Protein AF-A0A432TV16-F1 (afdb_monomer)

Secondary structure (DSSP, 8-state):
-TGGGHHHHHHHHHHHHHS-------S-GGG-TTS-PPPHHHHHHHHHHTT--HHHHHT-----SSTHHHHHHHHHHHHH-GGG--HHHHHHHHHHHHIIIII-GGG---HHHHHHHHHHHHHH-GGGHHHHHHHHHHHHTT-

Sequence (143 aa):
FIKDNQNAISKVVQALYMNDQERTKSADVDQALYDGFMDNSDKRIGDQLQTLSADELKDFHPKFKDQKLNTLLMHFKARNYPETLSEDETEDWFETVQGRVQAGENGYLNIDEYFQRINALREQHPNKEKLWQQLEVYGESFF

Solvent-accessible surface area (backbone atoms only — not comparable to full-atom values): 8614 Å² total; per-residue (Å²): 106,67,84,81,38,45,72,62,51,50,52,53,54,48,54,60,71,67,52,70,75,68,73,80,77,55,92,43,63,93,67,37,75,83,78,58,82,81,51,74,72,46,47,53,53,55,60,49,59,77,71,53,52,70,76,54,50,47,77,59,79,81,86,61,84,57,67,58,52,56,59,48,49,50,52,49,35,59,76,75,40,54,89,41,51,52,72,68,56,48,50,57,48,48,52,53,49,46,40,28,39,68,69,18,45,96,78,41,78,17,54,69,61,48,54,52,49,50,55,59,48,40,74,77,40,63,90,45,52,73,59,53,55,52,53,48,57,56,60,56,72,79,113

Foldseek 3Di:
DCVVCVVVVVVVVCVVVVPPPPDPAFPQLVRRPPVDDADPVVVVVVVVVVVDDLVRLLVDDDDGPPPSVVVVSLVVCCVPPVVSDDPVSVVVVVVVCCCCADVVGSVHQHLVNQLVVLVVVCVVCVVCVVVSVVSVVVSVVVD

Structure (mmCIF, N/CA/C/O backbone):
data_AF-A0A432TV16-F1
#
_entry.id   AF-A0A432TV16-F1
#
loop_
_atom_site.group_PDB
_atom_site.id
_atom_site.type_symbol
_atom_site.label_atom_id
_atom_site.label_alt_id
_atom_site.label_comp_id
_atom_site.label_asym_id
_atom_site.label_entity_id
_atom_site.label_seq_id
_atom_site.pdbx_PDB_ins_code
_atom_site.Cartn_x
_atom_site.Cartn_y
_atom_site.Cartn_z
_atom_site.occupancy
_atom_site.B_iso_or_equiv
_atom_site.auth_seq_id
_atom_site.auth_comp_id
_atom_site.auth_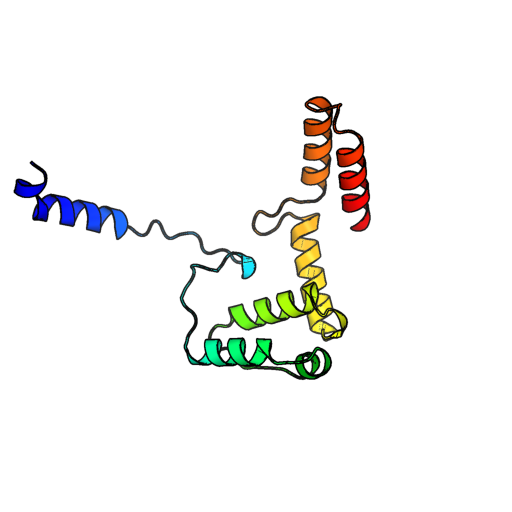asym_id
_atom_site.auth_atom_id
_atom_site.pdbx_PDB_model_num
ATOM 1 N N . PHE A 1 1 ? -13.411 -19.142 -42.558 1.00 89.31 1 PHE A N 1
ATOM 2 C CA . PHE A 1 1 ? -12.579 -19.963 -41.653 1.00 89.31 1 PHE A CA 1
ATOM 3 C C . PHE A 1 1 ? -13.032 -19.901 -40.195 1.00 89.31 1 PHE A C 1
ATOM 5 O O . PHE A 1 1 ? -13.569 -20.896 -39.735 1.00 89.31 1 PHE A O 1
ATOM 12 N N . ILE A 1 2 ? -12.864 -18.788 -39.454 1.00 89.88 2 ILE A N 1
ATOM 13 C CA . ILE A 1 2 ? -13.244 -18.734 -38.018 1.00 89.88 2 ILE A CA 1
ATOM 14 C C . ILE A 1 2 ? -14.737 -19.033 -37.813 1.00 89.88 2 ILE A C 1
ATOM 16 O O . ILE A 1 2 ? -15.087 -19.856 -36.975 1.00 89.88 2 ILE A O 1
ATOM 20 N N . LYS A 1 3 ? -15.608 -18.433 -38.634 1.00 92.50 3 LYS A N 1
ATOM 21 C CA . LYS A 1 3 ? -17.059 -18.679 -38.613 1.00 92.50 3 LYS A CA 1
ATOM 22 C C . LYS A 1 3 ? -17.415 -20.156 -38.835 1.00 92.50 3 LYS A C 1
ATOM 24 O O . LYS A 1 3 ? -18.312 -20.676 -38.187 1.00 92.50 3 LYS A O 1
ATOM 29 N N . ASP A 1 4 ? -16.663 -20.834 -39.695 1.00 96.56 4 ASP A N 1
ATOM 30 C CA . ASP A 1 4 ? -16.908 -22.231 -40.072 1.00 96.56 4 ASP A CA 1
ATOM 31 C C . ASP A 1 4 ? -16.361 -23.224 -39.029 1.00 96.56 4 ASP A C 1
ATOM 33 O O . ASP A 1 4 ? -16.729 -24.393 -39.033 1.00 96.56 4 ASP A O 1
ATOM 37 N N . ASN A 1 5 ? -15.498 -22.761 -38.115 1.00 96.25 5 ASN A N 1
ATOM 38 C CA . ASN A 1 5 ? -14.819 -23.580 -37.103 1.00 96.25 5 ASN A CA 1
ATOM 39 C C . ASN A 1 5 ? -15.092 -23.103 -35.666 1.00 96.25 5 ASN A C 1
ATOM 41 O O . ASN A 1 5 ? -14.364 -23.465 -34.739 1.00 96.25 5 ASN A O 1
ATOM 45 N N . GLN A 1 6 ? -16.136 -22.295 -35.463 1.00 95.19 6 GLN A N 1
ATOM 46 C CA . GLN A 1 6 ? -16.400 -21.579 -34.211 1.00 95.19 6 GLN A CA 1
ATOM 47 C C . GLN A 1 6 ? -16.418 -22.500 -32.980 1.00 95.19 6 GLN A C 1
ATOM 49 O O . GLN A 1 6 ? -15.818 -22.173 -31.961 1.00 95.19 6 GLN A O 1
ATOM 54 N N . ASN A 1 7 ? -17.029 -23.684 -33.087 1.00 95.75 7 ASN A N 1
ATOM 55 C CA . ASN A 1 7 ? -17.108 -24.642 -31.980 1.00 95.75 7 ASN A CA 1
ATOM 56 C C . ASN A 1 7 ? -15.744 -25.244 -31.609 1.00 95.75 7 ASN A C 1
ATOM 58 O O . ASN A 1 7 ? -15.444 -25.406 -30.428 1.00 95.75 7 ASN A O 1
ATOM 62 N N . ALA A 1 8 ? -14.914 -25.578 -32.602 1.00 95.06 8 ALA A N 1
ATOM 63 C CA . ALA A 1 8 ? -13.585 -26.137 -32.363 1.00 95.06 8 ALA A CA 1
ATOM 64 C C . ALA A 1 8 ? -12.651 -25.081 -31.757 1.00 95.06 8 ALA A C 1
ATOM 66 O O . ALA A 1 8 ? -11.981 -25.346 -30.761 1.00 95.06 8 ALA A O 1
ATOM 67 N N . ILE A 1 9 ? -12.684 -23.859 -32.301 1.00 95.00 9 ILE A N 1
ATOM 68 C CA . ILE A 1 9 ? -11.909 -22.723 -31.790 1.00 95.00 9 ILE A CA 1
ATOM 69 C C . ILE A 1 9 ? -12.347 -22.378 -30.363 1.00 95.00 9 ILE A C 1
ATOM 71 O O . ILE A 1 9 ? -11.498 -22.241 -29.489 1.00 95.00 9 ILE A O 1
ATOM 75 N N . SER A 1 10 ? -13.655 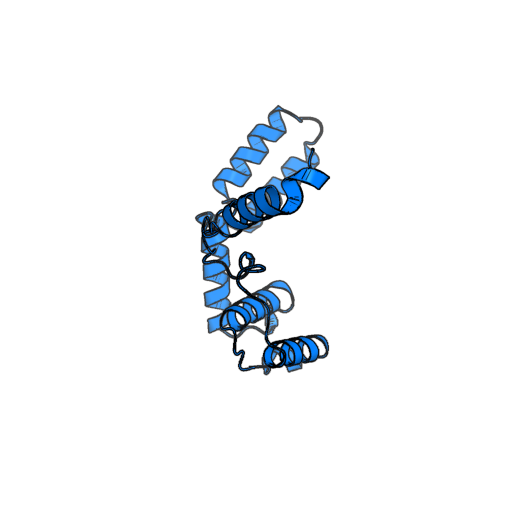-22.307 -30.094 1.00 94.38 10 SER A N 1
ATOM 76 C CA . SER A 1 10 ? -14.169 -21.996 -28.755 1.00 94.38 10 SER A CA 1
ATOM 77 C C . SER A 1 10 ? -13.710 -23.009 -27.709 1.00 94.38 10 SER A C 1
ATOM 79 O O . SER A 1 10 ? -13.369 -22.603 -26.604 1.00 94.38 10 SER A O 1
ATOM 81 N N . LYS A 1 11 ? -13.663 -24.307 -28.041 1.00 94.38 11 LYS A N 1
ATOM 82 C CA . LYS A 1 11 ? -13.165 -25.342 -27.122 1.00 94.38 11 LYS A CA 1
ATOM 83 C C . LYS A 1 11 ? -11.680 -25.179 -26.814 1.00 94.38 11 LYS A C 1
ATOM 85 O O . LYS A 1 11 ? -1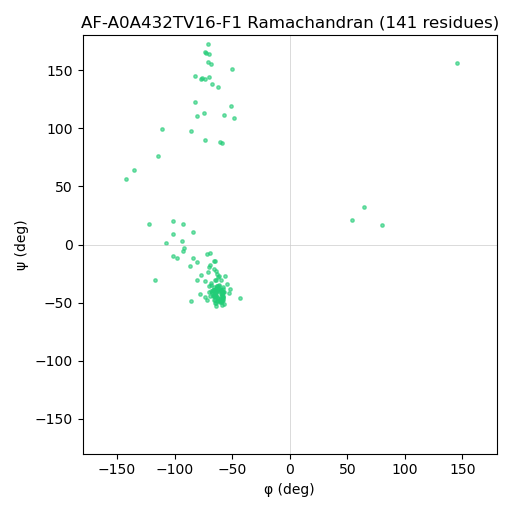1.293 -25.298 -25.659 1.00 94.38 11 LYS A O 1
ATOM 90 N N . VAL A 1 12 ? -10.858 -24.898 -27.827 1.00 93.19 12 VAL A N 1
ATOM 91 C CA . VAL A 1 12 ? -9.410 -24.695 -27.641 1.00 93.19 12 VAL A CA 1
ATOM 92 C C . VAL A 1 12 ? -9.139 -23.440 -26.817 1.00 93.19 12 VAL A C 1
ATOM 94 O O . VAL A 1 12 ? -8.343 -23.487 -25.888 1.00 93.19 12 VAL A O 1
ATOM 97 N N . VAL A 1 13 ? -9.831 -22.337 -27.115 1.00 91.88 13 VAL A N 1
ATOM 98 C CA . VAL A 1 13 ? -9.709 -21.088 -26.353 1.00 91.88 13 VAL A CA 1
ATOM 99 C C . VAL A 1 13 ? -10.143 -21.303 -24.904 1.00 91.88 13 VAL A C 1
ATOM 101 O O . VAL A 1 13 ? -9.399 -20.953 -23.998 1.00 91.88 13 VAL A O 1
ATOM 104 N N . GLN A 1 14 ? -11.293 -21.939 -24.662 1.00 91.25 14 GLN A N 1
ATOM 105 C CA . GLN A 1 14 ? -11.724 -22.272 -23.301 1.00 91.25 14 GLN A CA 1
ATOM 106 C C . GLN A 1 14 ? -10.693 -23.143 -22.584 1.00 91.25 14 GLN A C 1
ATOM 108 O O . GLN A 1 14 ? -10.301 -22.804 -21.479 1.00 91.25 14 GLN A O 1
ATOM 113 N N . ALA A 1 15 ? -10.188 -24.205 -23.215 1.00 89.94 15 ALA A N 1
ATOM 114 C CA . ALA A 1 15 ? -9.168 -25.060 -22.613 1.00 89.94 15 ALA A CA 1
ATOM 115 C C . ALA A 1 15 ? -7.865 -24.305 -22.294 1.00 89.94 15 ALA A C 1
ATOM 117 O O . ALA A 1 15 ? -7.242 -24.587 -21.278 1.00 89.94 15 ALA A O 1
ATOM 118 N N . LEU A 1 16 ? -7.469 -23.332 -23.123 1.00 88.25 16 LEU A N 1
ATOM 119 C CA . LEU A 1 16 ? -6.292 -22.495 -22.884 1.00 88.25 16 LEU A CA 1
ATOM 120 C C . LEU A 1 16 ? -6.469 -21.597 -21.649 1.00 88.25 16 LEU A C 1
ATOM 122 O O . LEU A 1 16 ? -5.553 -21.494 -20.844 1.00 88.25 16 LEU A O 1
ATOM 126 N N . TYR A 1 17 ? -7.639 -20.968 -21.504 1.00 84.56 17 TYR A N 1
ATOM 127 C CA . TYR A 1 17 ? -7.925 -20.028 -20.412 1.00 84.56 17 TYR A CA 1
ATOM 128 C C . TYR A 1 17 ? -8.447 -20.692 -19.131 1.00 84.56 17 TYR A C 1
ATOM 130 O O . TYR A 1 17 ? -8.409 -20.070 -18.078 1.00 84.56 17 TYR A O 1
ATOM 138 N N . MET A 1 18 ? -8.944 -21.929 -19.207 1.00 83.06 18 MET A N 1
ATOM 139 C CA . MET A 1 18 ? -9.288 -22.748 -18.037 1.00 83.06 18 MET A CA 1
ATOM 140 C C . MET A 1 18 ? -8.078 -23.486 -17.469 1.00 83.06 18 MET A C 1
ATOM 142 O O . MET A 1 18 ? -8.173 -24.064 -16.389 1.00 83.06 18 MET A O 1
ATOM 146 N N . ASN A 1 19 ? -6.960 -23.506 -18.196 1.00 68.56 19 ASN A N 1
ATOM 147 C CA . ASN A 1 19 ? -5.704 -23.972 -17.648 1.00 68.56 19 ASN A CA 1
ATOM 148 C C . ASN A 1 19 ? -5.208 -22.885 -16.689 1.00 68.56 19 ASN A C 1
ATOM 150 O O . ASN A 1 19 ? -4.534 -21.942 -17.107 1.00 68.56 19 ASN A O 1
ATOM 154 N N . ASP A 1 20 ? -5.616 -22.995 -15.424 1.00 63.16 20 ASP A N 1
ATOM 155 C CA . ASP A 1 20 ? -5.062 -22.236 -14.310 1.00 63.16 20 ASP A CA 1
ATOM 156 C C . ASP A 1 20 ? -3.566 -22.558 -14.252 1.00 63.16 20 ASP A C 1
ATOM 158 O O . ASP A 1 20 ? -3.112 -23.442 -13.525 1.00 63.16 20 ASP A O 1
ATOM 162 N N . GLN A 1 21 ? -2.751 -21.814 -15.000 1.00 60.91 21 GLN A N 1
ATOM 163 C CA . GLN A 1 21 ? -1.481 -21.422 -14.418 1.00 60.91 21 GLN A CA 1
ATOM 164 C C . GLN A 1 21 ? -1.869 -20.611 -13.191 1.00 60.91 21 GLN A C 1
ATOM 166 O O . GLN A 1 21 ? -2.124 -19.414 -13.310 1.00 60.91 21 GLN A O 1
ATOM 171 N N . GLU A 1 22 ? -2.052 -21.314 -12.066 1.00 66.00 22 GLU A N 1
ATOM 172 C CA . GLU A 1 22 ? -2.452 -20.733 -10.797 1.00 66.00 22 GLU A CA 1
ATOM 173 C C . GLU A 1 22 ? -1.533 -19.546 -10.585 1.00 66.00 22 GLU A C 1
ATOM 175 O O . GLU A 1 22 ? -0.322 -19.688 -10.399 1.00 66.00 22 GLU A O 1
ATOM 180 N N . ARG A 1 23 ? -2.108 -18.350 -10.702 1.00 75.69 23 ARG A N 1
ATOM 181 C CA . ARG A 1 23 ? -1.425 -17.141 -10.293 1.00 75.69 23 ARG A CA 1
ATOM 182 C C . ARG A 1 23 ? -0.946 -17.416 -8.876 1.00 75.69 23 ARG A C 1
ATOM 184 O O . ARG A 1 23 ? -1.772 -17.658 -7.995 1.00 75.69 23 ARG A O 1
ATOM 191 N N . THR A 1 24 ? 0.365 -17.368 -8.662 1.00 79.81 24 THR A N 1
ATOM 192 C CA . THR A 1 24 ? 0.913 -17.435 -7.313 1.00 79.81 24 THR A CA 1
ATOM 193 C C . THR A 1 24 ? 0.298 -16.289 -6.526 1.00 79.81 24 THR A C 1
ATOM 195 O O . THR A 1 24 ? 0.520 -15.117 -6.843 1.00 79.81 24 THR A O 1
ATOM 198 N N . LYS A 1 25 ? -0.550 -16.629 -5.555 1.00 83.38 25 LYS A N 1
ATOM 199 C CA . LYS A 1 25 ? -1.158 -15.637 -4.673 1.00 83.38 25 LYS A CA 1
ATOM 200 C C . LYS A 1 25 ? -0.042 -14.960 -3.898 1.00 83.38 25 LYS A C 1
ATOM 202 O O . LYS A 1 25 ? 0.880 -15.629 -3.431 1.00 83.38 25 LYS A O 1
ATOM 207 N N . SER A 1 26 ? -0.116 -13.640 -3.803 1.00 84.31 26 SER A N 1
ATOM 208 C CA . SER A 1 26 ? 0.821 -12.915 -2.958 1.00 84.31 26 SER A CA 1
ATOM 209 C C . SER A 1 26 ? 0.441 -13.153 -1.502 1.00 84.31 26 SER A C 1
ATOM 211 O O . SER A 1 26 ? -0.744 -13.211 -1.175 1.00 84.31 26 SER A O 1
ATOM 213 N N . ALA A 1 27 ? 1.438 -13.286 -0.631 1.00 87.25 27 ALA A N 1
ATOM 214 C CA . ALA A 1 27 ? 1.201 -13.237 0.808 1.00 87.25 27 ALA A CA 1
ATOM 215 C C . ALA A 1 27 ? 0.817 -11.815 1.258 1.00 87.25 27 ALA A C 1
ATOM 217 O O . ALA A 1 27 ? 0.218 -11.644 2.316 1.00 87.25 27 ALA A O 1
ATOM 218 N N . ASP A 1 28 ? 1.123 -10.801 0.440 1.00 94.12 28 ASP A N 1
ATOM 219 C CA . ASP A 1 28 ? 0.803 -9.414 0.732 1.00 94.12 28 ASP A CA 1
ATOM 220 C C . ASP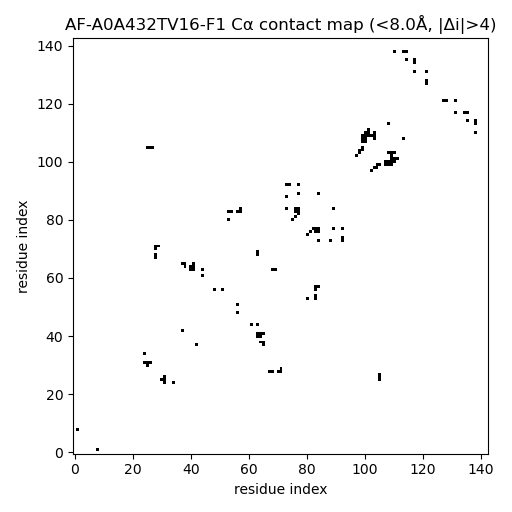 A 1 28 ? -0.638 -9.065 0.356 1.00 94.12 28 ASP A C 1
ATOM 222 O O . ASP A 1 28 ? -1.046 -9.142 -0.810 1.00 94.12 28 ASP A O 1
ATOM 226 N N . VAL A 1 29 ? -1.394 -8.585 1.341 1.00 94.88 29 VAL A N 1
ATOM 227 C CA . VAL A 1 29 ? -2.772 -8.133 1.145 1.00 94.88 29 VAL A CA 1
ATOM 228 C C . VAL A 1 29 ? -2.883 -6.951 0.176 1.00 94.88 29 VAL A C 1
ATOM 230 O O . VAL A 1 29 ? -3.888 -6.850 -0.530 1.00 94.88 29 VAL A O 1
ATOM 233 N N . ASP A 1 30 ? -1.849 -6.107 0.054 1.00 95.19 30 ASP A N 1
ATOM 234 C CA . ASP A 1 30 ? -1.816 -5.003 -0.917 1.00 95.19 30 ASP A CA 1
ATOM 235 C C . ASP A 1 30 ? -1.698 -5.515 -2.372 1.00 95.19 30 ASP A C 1
ATOM 237 O O . ASP A 1 30 ? -1.993 -4.786 -3.321 1.00 95.19 30 ASP A O 1
ATOM 241 N N . GLN A 1 31 ? -1.295 -6.775 -2.573 1.00 94.81 31 GLN A N 1
ATOM 242 C CA . GLN A 1 31 ? -1.136 -7.411 -3.888 1.00 94.81 31 GLN A CA 1
ATOM 243 C C . GLN A 1 31 ? -2.234 -8.452 -4.191 1.00 94.81 31 GLN A C 1
ATOM 245 O O . GLN A 1 31 ? -2.255 -9.044 -5.278 1.00 94.81 31 GLN A O 1
ATOM 250 N N . ALA A 1 32 ? -3.185 -8.640 -3.271 1.00 93.50 32 ALA A N 1
ATOM 251 C CA . ALA A 1 32 ? -4.235 -9.661 -3.323 1.00 93.50 32 ALA A CA 1
ATOM 252 C C . ALA A 1 32 ? -5.557 -9.184 -3.969 1.00 93.50 32 ALA A C 1
ATOM 254 O O . ALA A 1 32 ? -6.606 -9.809 -3.797 1.00 93.50 32 ALA A O 1
ATOM 255 N N . LEU A 1 33 ? -5.539 -8.080 -4.732 1.00 93.00 33 LEU A N 1
ATOM 256 C CA . LEU A 1 33 ? -6.743 -7.467 -5.324 1.00 93.00 33 LEU A CA 1
ATOM 257 C C . LEU A 1 33 ? -7.587 -8.442 -6.165 1.00 93.00 33 LEU A C 1
ATOM 259 O O . LEU A 1 33 ? -8.810 -8.337 -6.201 1.00 93.00 33 LEU A O 1
ATOM 263 N N . TYR A 1 34 ? -6.936 -9.388 -6.843 1.00 91.19 34 TYR A N 1
ATOM 264 C CA . TYR A 1 34 ? -7.595 -10.341 -7.739 1.00 91.19 34 TYR A CA 1
ATOM 265 C C . TYR A 1 34 ? -7.793 -11.727 -7.117 1.00 91.19 34 TYR A C 1
ATOM 267 O O . TYR A 1 34 ? -8.230 -12.644 -7.807 1.00 91.19 34 TYR A O 1
ATOM 275 N N . ASP A 1 35 ? -7.532 -11.882 -5.817 1.00 89.62 35 ASP A N 1
ATOM 276 C CA . ASP A 1 35 ? -7.625 -13.176 -5.130 1.00 89.62 35 ASP A CA 1
ATOM 277 C C . ASP A 1 35 ? -9.058 -13.501 -4.668 1.00 89.62 35 ASP A C 1
ATOM 279 O O . ASP A 1 35 ? -9.287 -14.442 -3.907 1.00 89.62 35 ASP A O 1
ATOM 283 N N . GLY A 1 36 ? -10.039 -12.721 -5.124 1.00 88.75 36 GLY A N 1
ATOM 284 C CA . GLY A 1 36 ? -11.462 -12.935 -4.888 1.00 88.75 36 GLY A CA 1
ATOM 285 C C . GLY A 1 36 ? -12.228 -11.624 -4.754 1.00 88.75 36 GLY A C 1
ATOM 286 O O . GLY A 1 36 ? -11.665 -10.590 -4.394 1.00 88.75 36 GLY A O 1
ATOM 287 N N . PHE A 1 37 ? -13.530 -11.676 -5.025 1.00 92.31 37 PHE A N 1
ATOM 288 C CA . PHE A 1 37 ? -14.421 -10.536 -4.824 1.00 92.31 37 PHE A CA 1
ATOM 289 C C . PHE A 1 37 ? -14.874 -10.433 -3.367 1.00 92.31 37 PHE A C 1
ATOM 291 O O . PHE A 1 37 ? -15.119 -11.441 -2.706 1.00 92.31 37 PHE A O 1
ATOM 298 N N . MET A 1 38 ? -15.029 -9.197 -2.901 1.00 92.69 38 MET A N 1
ATOM 299 C CA . MET A 1 38 ? -15.574 -8.880 -1.584 1.00 92.69 38 MET A CA 1
ATOM 300 C C . MET A 1 38 ? -17.064 -9.253 -1.501 1.00 92.69 38 MET A C 1
ATOM 302 O O . MET A 1 38 ? -17.830 -8.992 -2.432 1.00 92.69 38 MET A O 1
ATOM 306 N N . ASP A 1 39 ? -17.483 -9.839 -0.377 1.00 94.69 39 ASP A N 1
ATOM 307 C CA . ASP A 1 39 ? -18.894 -10.130 -0.098 1.00 94.69 39 ASP A CA 1
ATOM 308 C C . ASP A 1 39 ? -19.685 -8.833 0.170 1.00 94.69 39 ASP A C 1
ATOM 310 O O . ASP A 1 39 ? -19.137 -7.814 0.592 1.00 94.69 39 ASP 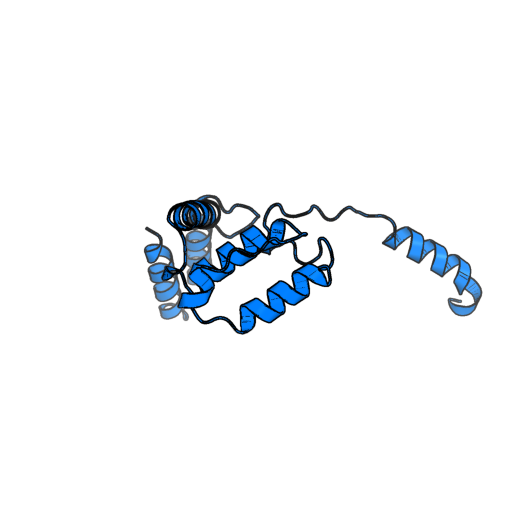A O 1
ATOM 314 N N . ASN A 1 40 ? -21.004 -8.868 -0.021 1.00 97.44 40 ASN A N 1
ATOM 315 C CA . ASN A 1 40 ? -21.882 -7.739 0.284 1.00 97.44 40 ASN A CA 1
ATOM 316 C C . ASN A 1 40 ? -21.836 -7.327 1.765 1.00 97.44 40 ASN A C 1
ATOM 318 O O . ASN A 1 40 ? -22.056 -6.152 2.060 1.00 97.44 40 ASN A O 1
ATOM 322 N N . SER A 1 41 ? -21.587 -8.259 2.695 1.00 97.06 41 SER A N 1
ATOM 323 C CA . SER A 1 41 ? -21.422 -7.917 4.116 1.00 97.06 41 SER A CA 1
ATOM 324 C C . SER A 1 41 ? -20.191 -7.045 4.346 1.00 97.06 41 SER A C 1
ATOM 326 O O . SER A 1 41 ? -20.295 -5.995 4.975 1.00 97.06 41 SER A O 1
ATOM 328 N N . ASP A 1 42 ? -19.058 -7.448 3.776 1.00 97.56 42 ASP A N 1
ATOM 329 C CA . ASP A 1 42 ? -17.785 -6.739 3.905 1.00 97.56 42 ASP A CA 1
ATOM 330 C C . ASP A 1 42 ? -17.829 -5.400 3.165 1.00 97.56 42 ASP A C 1
ATOM 332 O O . ASP A 1 42 ? -17.330 -4.393 3.665 1.00 97.56 42 ASP A O 1
ATOM 336 N N . LYS A 1 43 ? -18.536 -5.346 2.029 1.00 97.19 43 LYS A N 1
ATOM 337 C CA . LYS A 1 43 ? -18.769 -4.097 1.299 1.00 97.19 43 LYS A CA 1
ATOM 338 C C . LYS A 1 43 ? -19.489 -3.053 2.151 1.00 97.19 43 LYS A C 1
ATOM 340 O O . LYS A 1 43 ? -19.082 -1.900 2.150 1.00 97.19 43 LYS A O 1
ATOM 345 N N . ARG A 1 44 ? -20.522 -3.441 2.909 1.00 97.69 44 ARG A N 1
ATOM 346 C CA . ARG A 1 44 ? -21.244 -2.507 3.796 1.00 97.69 44 ARG A CA 1
ATOM 347 C C . ARG A 1 44 ? -20.348 -1.940 4.895 1.00 97.69 44 ARG A C 1
ATOM 349 O O . ARG A 1 44 ? -20.506 -0.778 5.250 1.00 97.69 44 ARG A O 1
ATOM 356 N N . ILE A 1 45 ? -19.415 -2.743 5.410 1.00 97.69 45 ILE A N 1
ATOM 357 C CA . ILE A 1 45 ? -18.399 -2.272 6.363 1.00 97.69 45 ILE A CA 1
ATOM 358 C C . ILE A 1 45 ? -17.494 -1.239 5.677 1.00 97.69 45 ILE A C 1
ATOM 360 O O . ILE A 1 45 ? -17.247 -0.177 6.240 1.00 97.69 45 ILE A O 1
ATOM 364 N N . GLY A 1 46 ? -17.060 -1.510 4.442 1.00 96.12 46 GLY A N 1
ATOM 365 C CA . GLY A 1 46 ? -16.308 -0.562 3.613 1.00 96.12 46 GLY A CA 1
ATOM 366 C C . G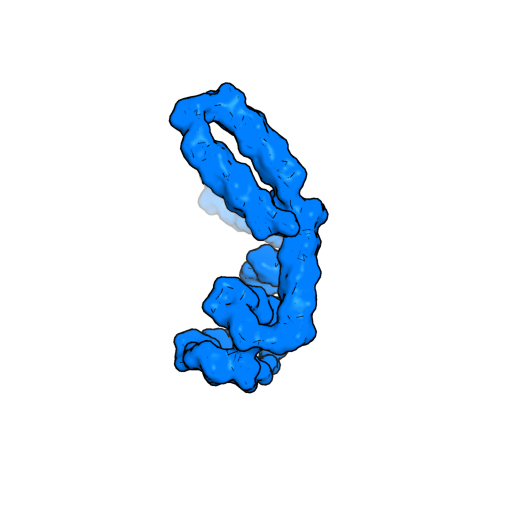LY A 1 46 ? -17.048 0.753 3.347 1.00 96.12 46 GLY A C 1
ATOM 367 O O . GLY A 1 46 ? -16.448 1.822 3.426 1.00 96.12 46 GLY A O 1
ATOM 368 N N . ASP A 1 47 ? -18.352 0.691 3.077 1.00 97.12 47 ASP A N 1
ATOM 369 C CA . ASP A 1 47 ? -19.188 1.879 2.881 1.00 97.12 47 ASP A CA 1
ATOM 370 C C . ASP A 1 47 ? -19.320 2.689 4.187 1.00 97.12 47 ASP A C 1
ATOM 372 O O . ASP A 1 47 ? -19.255 3.916 4.161 1.00 97.12 47 ASP A O 1
ATOM 376 N N . GLN A 1 48 ? -19.446 2.019 5.341 1.00 97.25 48 GLN A N 1
ATOM 377 C CA . GLN A 1 48 ? -19.467 2.674 6.654 1.00 97.25 48 GLN A CA 1
ATOM 378 C C . GLN A 1 48 ? -18.130 3.353 6.976 1.00 97.25 48 GLN A C 1
ATOM 380 O O . GLN A 1 48 ? -18.132 4.499 7.423 1.00 97.25 48 GLN A O 1
ATOM 385 N N . LEU A 1 49 ? -17.002 2.681 6.716 1.00 96.31 49 LEU A N 1
ATOM 386 C CA . LEU A 1 49 ? -15.651 3.210 6.946 1.00 96.31 49 LEU A CA 1
ATOM 387 C C . LEU A 1 49 ? -15.437 4.589 6.307 1.00 96.31 49 LEU A C 1
ATOM 389 O O . LEU A 1 49 ? -14.831 5.455 6.924 1.00 96.31 49 LEU A O 1
ATOM 393 N N . GLN A 1 50 ? -15.981 4.821 5.107 1.00 94.50 50 GLN A N 1
ATOM 394 C CA . GLN A 1 50 ? -15.856 6.103 4.398 1.00 94.50 50 GLN A CA 1
ATOM 395 C C . GLN A 1 50 ? -16.567 7.275 5.092 1.00 94.50 50 GLN A C 1
ATOM 397 O O . GLN A 1 50 ? -16.344 8.426 4.724 1.00 94.50 50 GLN A O 1
ATOM 402 N N . THR A 1 51 ? -17.444 6.995 6.057 1.00 96.62 51 THR A N 1
ATOM 403 C CA . THR A 1 51 ? -18.225 8.015 6.772 1.00 96.62 51 THR A CA 1
ATOM 404 C C . THR A 1 51 ? -17.670 8.352 8.151 1.00 96.62 51 THR A C 1
ATOM 406 O O . THR A 1 51 ? -18.135 9.315 8.755 1.00 96.62 51 THR A O 1
ATOM 409 N N . LEU A 1 52 ? -16.694 7.581 8.643 1.00 97.31 52 LEU A N 1
ATOM 410 C CA . LEU A 1 52 ? -16.132 7.758 9.978 1.00 97.31 52 LEU A CA 1
ATOM 411 C C . LEU A 1 52 ? -15.164 8.943 10.027 1.00 97.31 52 LEU A C 1
ATOM 413 O O . LEU A 1 52 ? -14.366 9.168 9.114 1.00 97.31 52 LEU A O 1
ATOM 417 N N . SER A 1 53 ? -15.201 9.669 11.138 1.00 96.81 53 SER A N 1
ATOM 418 C CA . SER A 1 53 ? -14.119 10.557 11.559 1.00 96.81 53 SER A CA 1
ATOM 419 C C . SER A 1 53 ? -12.912 9.762 12.079 1.00 96.81 53 SER A C 1
ATOM 421 O O . SER A 1 53 ? -13.020 8.573 12.378 1.00 96.81 53 SER A O 1
ATOM 423 N N . ALA A 1 54 ? -11.755 10.418 12.221 1.00 94.62 54 ALA A N 1
ATOM 424 C CA . ALA A 1 54 ? -10.558 9.789 12.791 1.00 94.62 54 ALA A CA 1
ATOM 425 C C . ALA A 1 54 ? -10.793 9.291 14.232 1.00 94.62 54 ALA A C 1
ATOM 427 O O . ALA A 1 54 ? -10.371 8.190 14.580 1.00 94.62 54 ALA A O 1
ATOM 428 N N . ASP A 1 55 ? -11.536 10.054 15.040 1.00 94.62 55 ASP A N 1
ATOM 429 C CA . ASP A 1 55 ? -11.885 9.655 16.408 1.00 94.62 55 ASP A CA 1
ATOM 430 C C . ASP A 1 55 ? -12.784 8.410 16.419 1.00 94.62 55 ASP A C 1
ATOM 432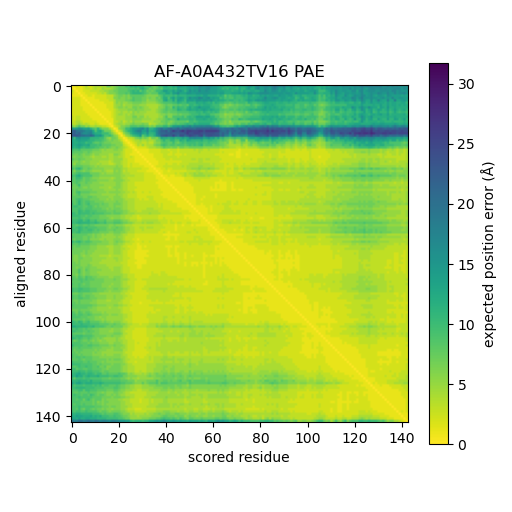 O O . ASP A 1 55 ? -12.544 7.480 17.184 1.00 94.62 55 ASP A O 1
ATOM 436 N N . GLU A 1 56 ? -13.783 8.341 15.533 1.00 96.75 56 GLU A N 1
ATOM 437 C CA . GLU A 1 56 ? -14.646 7.157 15.408 1.00 96.75 56 GLU A CA 1
ATOM 438 C C . GLU A 1 56 ? -13.893 5.944 14.849 1.00 96.75 56 GLU A C 1
ATOM 440 O O . GLU A 1 56 ? -14.180 4.812 15.233 1.00 96.75 56 GLU A O 1
ATOM 445 N N . LEU A 1 57 ? -12.919 6.165 13.959 1.00 96.44 57 LEU A N 1
ATOM 446 C CA . LEU A 1 57 ? -12.091 5.110 13.373 1.00 96.44 57 LEU A CA 1
ATOM 447 C C . LEU A 1 57 ? -11.239 4.392 14.428 1.00 96.44 57 LEU A C 1
ATOM 449 O O . LEU A 1 57 ? -10.980 3.197 14.286 1.00 96.44 57 LEU A O 1
ATOM 453 N N . LYS A 1 58 ? -10.836 5.093 15.495 1.00 93.75 58 LYS A N 1
ATOM 454 C CA . LYS A 1 58 ? -10.056 4.520 16.599 1.00 93.75 58 LYS A CA 1
ATOM 455 C C . LYS A 1 58 ? -10.787 3.374 17.302 1.00 93.75 58 LYS A C 1
ATOM 457 O O . LYS A 1 58 ? -10.175 2.344 17.566 1.00 93.75 58 LYS A O 1
ATOM 462 N N . ASP A 1 59 ? -12.086 3.540 17.545 1.00 93.62 59 ASP A N 1
ATOM 463 C CA . ASP A 1 59 ? -12.926 2.555 18.241 1.00 93.62 59 ASP A CA 1
ATOM 464 C C . ASP A 1 59 ? -13.648 1.597 17.267 1.00 93.62 59 ASP A C 1
ATOM 466 O O . ASP A 1 59 ? -14.451 0.742 17.666 1.00 93.62 59 ASP A O 1
ATOM 470 N N . PHE A 1 60 ? -13.390 1.730 15.963 1.00 95.12 60 PHE A N 1
ATOM 471 C CA . PHE A 1 60 ? -14.041 0.939 14.929 1.00 95.12 60 PHE A CA 1
ATOM 472 C C . PHE A 1 60 ? -13.332 -0.403 14.708 1.00 95.12 60 PHE A C 1
ATOM 474 O O . PHE A 1 60 ? -12.370 -0.512 13.950 1.00 95.12 60 PHE A O 1
ATOM 481 N N . HIS A 1 61 ? -13.869 -1.458 15.327 1.00 93.44 61 HIS A N 1
ATOM 482 C CA . HIS A 1 61 ? -13.357 -2.830 15.221 1.00 93.44 61 HIS A CA 1
ATOM 483 C C . HIS A 1 61 ? -14.365 -3.759 14.518 1.00 93.44 61 HIS A C 1
ATOM 485 O O . HIS A 1 61 ? -15.084 -4.525 15.174 1.00 93.44 61 HIS A O 1
ATOM 491 N N . PRO A 1 62 ? -14.485 -3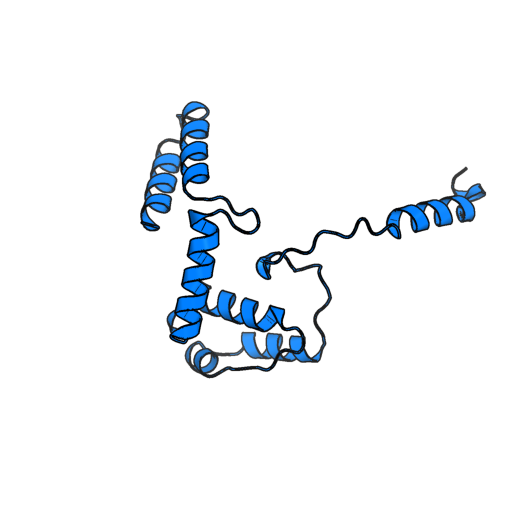.680 13.180 1.00 95.69 62 PRO A N 1
ATOM 492 C CA . PRO A 1 62 ? -15.426 -4.499 12.431 1.00 95.69 62 PRO A CA 1
ATOM 493 C C . PRO A 1 62 ? -15.000 -5.970 12.412 1.00 95.69 62 PRO A C 1
ATOM 495 O O . PRO A 1 62 ? -13.853 -6.323 12.668 1.00 95.69 62 PRO A O 1
ATOM 498 N N . LYS A 1 63 ? -15.936 -6.848 12.043 1.00 95.50 63 LYS A N 1
ATOM 499 C CA . LYS A 1 63 ? -15.651 -8.263 11.779 1.00 95.50 63 LYS A CA 1
ATOM 500 C C . LYS A 1 63 ? -15.821 -8.543 10.296 1.00 95.50 63 LYS A C 1
ATOM 502 O O . LYS A 1 63 ? -16.948 -8.726 9.836 1.00 95.50 63 LYS A O 1
ATOM 507 N N . PHE A 1 64 ? -14.710 -8.580 9.571 1.00 96.56 64 PHE A N 1
ATOM 508 C CA . PHE A 1 64 ? -14.714 -8.968 8.167 1.00 96.56 64 PHE A CA 1
ATOM 509 C C . PHE A 1 64 ? -14.852 -10.482 8.007 1.00 96.56 64 PHE A C 1
ATOM 511 O O . PHE A 1 64 ? -14.294 -11.270 8.778 1.00 96.56 64 PHE A O 1
ATOM 518 N N . LYS A 1 65 ? -15.593 -10.891 6.978 1.00 96.06 65 LYS A N 1
ATOM 519 C CA . LYS A 1 65 ? -15.649 -12.282 6.527 1.00 96.06 65 LYS A CA 1
ATOM 520 C C . LYS A 1 65 ? -14.358 -12.646 5.798 1.00 96.06 65 LYS A C 1
ATOM 522 O O . LYS A 1 65 ? -13.787 -13.702 6.071 1.00 96.06 65 LYS A O 1
ATOM 527 N N . ASP A 1 66 ? -13.888 -11.776 4.908 1.00 95.44 66 ASP A N 1
ATOM 528 C CA . ASP A 1 66 ? -12.570 -11.896 4.292 1.00 95.44 66 ASP A CA 1
ATOM 529 C C . ASP A 1 66 ? -11.475 -11.369 5.233 1.00 95.44 66 ASP A C 1
ATOM 531 O O . ASP A 1 66 ? -11.362 -10.169 5.483 1.00 95.44 66 ASP A O 1
ATOM 535 N N . GLN A 1 67 ? -10.649 -12.281 5.752 1.00 93.06 67 GLN A N 1
ATOM 536 C CA . GLN A 1 67 ? -9.634 -11.966 6.760 1.00 93.06 67 GLN A CA 1
ATOM 537 C C . GLN A 1 67 ? -8.588 -10.955 6.277 1.00 93.06 67 GLN A C 1
ATOM 539 O O . GLN A 1 67 ? -8.071 -10.196 7.097 1.00 93.06 67 GLN A O 1
ATOM 544 N N . LYS A 1 68 ? -8.321 -10.877 4.963 1.00 94.38 68 LYS A N 1
ATOM 545 C CA . LYS A 1 68 ? -7.339 -9.930 4.406 1.00 94.38 68 LYS A CA 1
ATOM 546 C C . LYS A 1 68 ? -7.741 -8.467 4.615 1.00 94.38 68 LYS A C 1
ATOM 548 O O . LYS A 1 68 ? -6.891 -7.580 4.622 1.00 94.38 68 LYS A O 1
ATOM 553 N N . LEU A 1 69 ? -9.038 -8.213 4.802 1.00 96.06 69 LEU A N 1
ATOM 554 C CA . LEU A 1 69 ? -9.568 -6.872 5.029 1.00 96.06 69 LEU A CA 1
ATOM 555 C C . LEU A 1 69 ? -9.205 -6.320 6.412 1.00 96.06 69 LEU A C 1
ATOM 557 O O . LEU A 1 69 ? -9.124 -5.104 6.548 1.00 96.06 69 LEU A O 1
ATOM 561 N N . ASN A 1 70 ? -8.922 -7.175 7.404 1.00 95.44 70 ASN A N 1
ATOM 562 C CA . ASN A 1 70 ? -8.415 -6.719 8.702 1.00 95.44 70 ASN A CA 1
ATOM 563 C C . ASN A 1 70 ? -7.032 -6.068 8.537 1.00 95.44 70 ASN A C 1
ATOM 565 O O . ASN A 1 70 ? -6.832 -4.924 8.938 1.00 95.44 70 ASN A O 1
ATOM 569 N N . THR A 1 71 ? -6.109 -6.755 7.858 1.00 96.31 71 THR A N 1
ATOM 570 C CA . THR A 1 71 ? -4.766 -6.229 7.570 1.00 96.31 71 THR A CA 1
ATOM 571 C C . THR A 1 71 ? -4.824 -5.002 6.656 1.00 96.31 71 THR A C 1
ATOM 573 O O . THR A 1 71 ? -4.126 -4.022 6.894 1.00 96.31 71 THR A O 1
ATOM 576 N N . LEU A 1 72 ? -5.702 -4.993 5.642 1.00 96.75 72 LEU A N 1
ATOM 577 C CA . LEU A 1 72 ? -5.896 -3.809 4.793 1.00 96.75 72 LEU A CA 1
ATOM 578 C C . LEU A 1 72 ? -6.448 -2.604 5.566 1.00 96.75 72 LEU A C 1
ATOM 580 O O . LEU A 1 72 ? -6.031 -1.480 5.291 1.00 96.75 72 LEU A O 1
ATOM 584 N N . LEU A 1 73 ? -7.356 -2.811 6.527 1.00 97.19 73 LEU A N 1
ATOM 585 C CA . LEU A 1 73 ? -7.845 -1.737 7.394 1.00 97.19 73 LEU A CA 1
ATOM 586 C C . LEU A 1 73 ? -6.712 -1.178 8.262 1.00 97.19 73 LEU A C 1
ATOM 588 O O . LEU A 1 73 ? -6.562 0.039 8.336 1.00 97.19 73 LEU A O 1
ATOM 592 N N . MET A 1 74 ? -5.877 -2.041 8.844 1.00 97.12 74 MET A N 1
ATOM 593 C CA . MET A 1 74 ? -4.688 -1.618 9.589 1.00 97.12 74 MET A CA 1
ATOM 594 C C . MET A 1 74 ? -3.732 -0.802 8.705 1.00 97.12 74 MET A C 1
ATOM 596 O O . MET A 1 74 ? -3.355 0.306 9.075 1.00 97.12 74 MET A O 1
ATOM 600 N N . HIS A 1 75 ? -3.405 -1.280 7.496 1.00 97.69 75 HIS A N 1
ATOM 601 C CA . HIS A 1 75 ? -2.573 -0.536 6.539 1.00 97.69 75 HIS A CA 1
ATOM 602 C C . HIS A 1 75 ? -3.181 0.824 6.180 1.00 97.69 75 HIS A C 1
ATOM 604 O O . HIS A 1 75 ? -2.470 1.821 6.043 1.00 97.69 75 HIS A O 1
ATOM 610 N N . PHE A 1 76 ? -4.502 0.874 6.000 1.00 97.25 76 PHE A N 1
ATOM 611 C CA . PHE A 1 76 ? -5.218 2.112 5.730 1.00 97.25 76 PHE A CA 1
ATOM 612 C C . PHE A 1 76 ? -5.105 3.091 6.904 1.00 97.25 76 PHE A C 1
ATOM 614 O O . PHE A 1 76 ? -4.732 4.244 6.676 1.00 97.25 76 PHE A O 1
ATOM 621 N N . LYS A 1 77 ? -5.355 2.640 8.140 1.00 97.38 77 LYS A N 1
ATOM 622 C CA . LYS A 1 77 ? -5.171 3.447 9.354 1.00 97.38 77 LYS A CA 1
ATOM 623 C C . LYS A 1 77 ? -3.735 3.955 9.443 1.00 97.38 77 LYS A C 1
ATOM 625 O O . LYS A 1 77 ? -3.525 5.155 9.511 1.00 97.38 77 LYS A O 1
ATOM 630 N N . ALA A 1 78 ? -2.748 3.078 9.310 1.00 97.69 78 ALA A N 1
ATOM 631 C CA . ALA A 1 78 ? -1.345 3.437 9.468 1.00 97.69 78 ALA A CA 1
ATOM 632 C C . ALA A 1 78 ? -0.852 4.489 8.462 1.00 97.69 78 ALA A C 1
ATOM 634 O O . ALA A 1 78 ? -0.040 5.349 8.798 1.00 97.69 78 ALA A O 1
ATOM 635 N N . ARG A 1 79 ? -1.355 4.445 7.222 1.00 97.19 79 ARG A N 1
ATOM 636 C CA . ARG A 1 79 ? -0.963 5.384 6.157 1.00 97.19 79 ARG A CA 1
ATOM 637 C C . ARG A 1 79 ? -1.665 6.737 6.241 1.00 97.19 79 ARG A C 1
ATOM 639 O O . ARG A 1 79 ? -1.104 7.720 5.768 1.00 97.19 79 ARG A O 1
ATOM 646 N N . ASN A 1 80 ? -2.891 6.780 6.762 1.00 96.62 80 ASN A N 1
ATOM 647 C CA . ASN A 1 80 ? -3.760 7.960 6.654 1.00 96.62 80 ASN A CA 1
ATOM 648 C C . ASN A 1 80 ? -4.106 8.595 8.008 1.00 96.62 80 ASN A C 1
ATOM 650 O O . ASN A 1 80 ? -4.305 9.804 8.067 1.00 96.62 80 ASN A O 1
ATOM 654 N N . TYR A 1 81 ? -4.169 7.786 9.064 1.00 96.88 81 TYR A N 1
ATOM 655 C CA . TYR A 1 81 ? -4.582 8.143 10.424 1.00 96.88 81 TYR A CA 1
ATOM 656 C C . TYR A 1 81 ? -3.723 7.390 11.463 1.00 96.88 81 TYR A C 1
ATOM 658 O O . TYR A 1 81 ? -4.262 6.610 12.258 1.00 96.88 81 TYR A O 1
ATOM 666 N N . PRO A 1 82 ? -2.381 7.518 11.432 1.00 96.62 82 PRO A N 1
ATOM 667 C CA . PRO A 1 82 ? -1.482 6.743 12.294 1.00 96.62 82 PRO A CA 1
ATOM 668 C C . PRO A 1 82 ? -1.784 6.904 13.792 1.00 96.62 82 PRO A C 1
ATOM 670 O O . PRO A 1 82 ? -1.567 5.981 14.568 1.00 96.62 82 PRO A O 1
ATOM 673 N N . GLU A 1 83 ? -2.356 8.035 14.202 1.00 96.25 83 GLU A N 1
ATOM 674 C CA . GLU A 1 83 ? -2.807 8.308 15.570 1.00 96.25 83 GLU A CA 1
ATOM 675 C C . GLU A 1 83 ? -3.962 7.411 16.054 1.00 96.25 83 GLU A C 1
ATOM 677 O O . GLU A 1 83 ? -4.261 7.377 17.249 1.00 96.25 83 GLU A O 1
ATOM 682 N N . THR A 1 84 ? -4.624 6.697 15.138 1.00 96.69 84 THR A N 1
ATOM 683 C CA . THR A 1 84 ? -5.745 5.789 15.435 1.00 96.69 84 THR A CA 1
ATOM 684 C C . THR A 1 84 ? -5.307 4.342 15.655 1.00 96.69 84 THR A C 1
ATOM 686 O O . THR A 1 84 ? -6.147 3.501 15.988 1.00 96.69 84 THR A O 1
ATOM 689 N N . LEU A 1 85 ? -4.023 4.029 15.449 1.00 96.94 85 LEU A N 1
ATOM 690 C CA . LEU A 1 85 ? -3.487 2.694 15.691 1.00 96.94 85 LEU A CA 1
ATOM 691 C C . LEU A 1 85 ? -3.433 2.382 17.191 1.00 96.94 85 LEU A C 1
ATOM 693 O O . LEU A 1 85 ? -3.142 3.253 18.017 1.00 96.94 85 LEU A O 1
ATOM 697 N N . SER A 1 86 ? -3.696 1.126 17.545 1.00 95.50 86 SER A N 1
ATOM 698 C CA . SER A 1 86 ? -3.293 0.582 18.840 1.00 95.50 86 SER A CA 1
ATOM 699 C C . SER A 1 86 ? -1.772 0.382 18.901 1.00 95.50 86 SER A C 1
ATOM 701 O O . SER A 1 86 ? -1.063 0.532 17.903 1.00 95.50 86 SER A O 1
ATOM 703 N N . GLU A 1 87 ? -1.260 0.042 20.085 1.00 96.31 87 GLU A N 1
ATOM 704 C CA . GLU A 1 87 ? 0.155 -0.307 20.267 1.00 96.31 87 GLU A CA 1
ATOM 705 C C . GLU A 1 87 ? 0.529 -1.537 19.424 1.00 96.31 87 GLU A C 1
ATOM 707 O O . GLU A 1 87 ? 1.442 -1.445 18.608 1.00 96.31 87 GLU A O 1
ATOM 712 N N . ASP A 1 88 ? -0.265 -2.610 19.508 1.00 96.44 88 ASP A N 1
ATOM 713 C CA . ASP A 1 88 ? -0.087 -3.824 18.700 1.00 96.44 88 ASP A CA 1
ATOM 714 C C . ASP A 1 88 ? -0.127 -3.527 17.187 1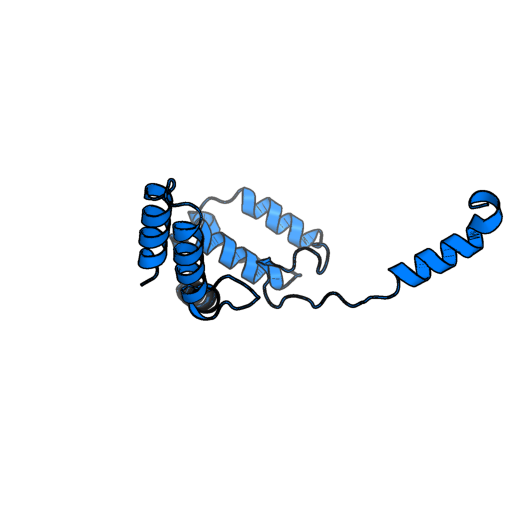.00 96.44 88 ASP A C 1
ATOM 716 O O . ASP A 1 88 ? 0.750 -3.949 16.442 1.00 96.44 88 ASP A O 1
ATOM 720 N N . GLU A 1 89 ? -1.101 -2.733 16.715 1.00 96.75 89 GLU A N 1
ATOM 721 C CA . GLU A 1 89 ? -1.187 -2.364 15.293 1.00 96.75 89 GLU A CA 1
ATOM 722 C C . GLU A 1 89 ? 0.011 -1.509 14.841 1.00 96.75 89 GLU A C 1
ATOM 724 O O . GLU A 1 89 ? 0.398 -1.540 13.672 1.00 96.75 89 GLU A O 1
ATOM 729 N N . THR A 1 90 ? 0.588 -0.715 15.749 1.00 97.75 90 THR A N 1
ATOM 730 C CA . THR A 1 90 ? 1.787 0.086 15.468 1.00 97.75 90 THR A CA 1
ATOM 731 C C . THR A 1 90 ? 3.015 -0.809 15.315 1.00 97.75 90 THR A C 1
ATOM 733 O O . THR A 1 90 ? 3.817 -0.574 14.410 1.00 97.75 90 THR A O 1
ATOM 736 N N . GLU A 1 91 ? 3.151 -1.832 16.160 1.00 97.88 91 GLU A N 1
ATOM 737 C CA . GLU A 1 91 ? 4.221 -2.831 16.071 1.00 97.88 91 GLU A CA 1
ATOM 738 C C . GLU A 1 91 ? 4.094 -3.661 14.785 1.00 97.88 91 GLU A C 1
ATOM 740 O O . GLU A 1 91 ? 5.031 -3.685 13.986 1.00 97.88 91 GLU A O 1
ATOM 745 N N . ASP A 1 92 ? 2.907 -4.204 14.498 1.00 97.12 92 ASP A N 1
ATOM 746 C CA . ASP A 1 92 ? 2.623 -4.958 13.266 1.00 97.12 92 ASP A CA 1
ATOM 747 C C . ASP A 1 92 ? 2.905 -4.122 12.001 1.00 97.12 92 ASP A C 1
ATOM 749 O O . ASP A 1 92 ? 3.460 -4.598 10.998 1.00 97.12 92 ASP A O 1
ATOM 753 N N . TRP A 1 93 ? 2.531 -2.838 12.024 1.00 97.50 93 TRP A N 1
ATOM 754 C CA . TRP A 1 93 ? 2.822 -1.927 10.922 1.00 97.50 93 TRP A CA 1
ATOM 755 C C . TRP A 1 93 ? 4.318 -1.638 10.792 1.00 97.50 93 TRP A C 1
ATOM 757 O O . TRP A 1 93 ? 4.836 -1.592 9.672 1.00 97.50 93 TRP A O 1
ATOM 767 N N . PHE A 1 94 ? 5.028 -1.464 11.907 1.00 96.25 94 PHE A N 1
ATOM 768 C CA . PHE A 1 94 ? 6.475 -1.282 11.898 1.00 96.25 94 PHE A CA 1
ATOM 769 C C . PHE A 1 94 ? 7.180 -2.497 11.289 1.00 96.25 94 PHE A C 1
ATOM 771 O O . PHE A 1 94 ? 8.006 -2.317 10.393 1.00 96.25 94 PHE A O 1
ATOM 778 N N . GLU A 1 95 ? 6.811 -3.717 11.687 1.00 96.25 95 GLU A N 1
ATOM 779 C CA . GLU A 1 95 ? 7.342 -4.951 11.094 1.00 96.25 95 GLU A CA 1
ATOM 780 C C . GLU A 1 95 ? 7.074 -5.013 9.585 1.00 96.25 95 GLU A C 1
ATOM 782 O O . GLU A 1 95 ? 7.989 -5.271 8.800 1.00 96.25 95 GLU A O 1
ATOM 787 N N . THR A 1 96 ? 5.853 -4.669 9.161 1.00 96.06 96 THR A N 1
ATOM 788 C CA . THR A 1 96 ? 5.484 -4.601 7.738 1.00 96.06 96 THR A CA 1
ATOM 789 C C . THR A 1 96 ? 6.374 -3.623 6.965 1.00 96.06 96 THR A C 1
ATOM 791 O O . THR A 1 96 ? 6.846 -3.928 5.867 1.00 96.06 96 THR A O 1
ATOM 794 N N . VAL A 1 97 ? 6.617 -2.427 7.510 1.00 95.38 97 VAL A N 1
ATOM 795 C CA . VAL A 1 97 ? 7.481 -1.422 6.873 1.00 95.38 97 VAL A CA 1
ATOM 796 C C . VAL A 1 97 ? 8.929 -1.905 6.828 1.00 95.38 97 VAL A C 1
ATOM 798 O O . VAL A 1 97 ? 9.562 -1.797 5.777 1.00 95.38 97 VAL A O 1
ATOM 801 N N . GLN A 1 98 ? 9.443 -2.476 7.918 1.00 95.38 98 GLN A N 1
ATOM 802 C CA . GLN A 1 98 ? 10.805 -3.007 7.992 1.00 95.38 98 GLN A CA 1
ATOM 803 C C . GLN A 1 98 ? 11.035 -4.133 6.980 1.00 95.38 98 GLN A C 1
ATOM 805 O O . GLN A 1 98 ? 11.987 -4.060 6.201 1.00 95.38 98 GLN A O 1
ATOM 810 N N . GLY A 1 99 ? 10.139 -5.121 6.909 1.00 95.69 99 GLY A N 1
ATOM 811 C CA . GLY A 1 99 ? 10.231 -6.222 5.945 1.00 95.69 99 GLY A CA 1
ATOM 812 C C . GLY A 1 99 ? 10.266 -5.729 4.495 1.00 95.69 99 GLY A C 1
ATOM 813 O O . GLY A 1 99 ? 11.082 -6.173 3.682 1.00 95.69 99 GLY A O 1
ATOM 814 N N . ARG A 1 100 ? 9.455 -4.719 4.165 1.00 95.56 100 ARG A N 1
ATOM 815 C CA . ARG A 1 100 ? 9.427 -4.129 2.817 1.00 95.56 100 ARG A CA 1
ATOM 816 C C . ARG A 1 100 ? 10.665 -3.293 2.505 1.00 95.56 100 ARG A C 1
ATOM 818 O O . ARG A 1 100 ? 11.234 -3.444 1.428 1.00 95.56 100 ARG A O 1
ATOM 825 N N . VAL A 1 101 ? 11.071 -2.407 3.415 1.00 95.88 101 VAL A N 1
ATOM 826 C CA . VAL A 1 101 ? 12.155 -1.440 3.175 1.00 95.88 101 VAL A CA 1
ATOM 827 C C . VAL A 1 101 ? 13.528 -2.099 3.285 1.00 95.88 101 VAL A C 1
ATOM 829 O O . VAL A 1 101 ? 14.385 -1.840 2.445 1.00 95.88 101 VAL A O 1
ATOM 832 N N . GLN A 1 102 ? 13.756 -2.964 4.274 1.00 93.69 102 GLN A N 1
ATOM 833 C CA . GLN A 1 102 ? 15.061 -3.600 4.472 1.00 93.69 102 GLN A CA 1
ATOM 834 C C . GLN A 1 102 ? 15.227 -4.865 3.630 1.00 93.69 102 GLN A C 1
ATOM 836 O O . GLN A 1 102 ? 16.238 -5.019 2.951 1.00 93.69 102 GLN A O 1
ATOM 841 N N . ALA A 1 103 ? 14.243 -5.769 3.655 1.00 93.38 103 ALA A N 1
ATOM 842 C CA . ALA A 1 103 ? 14.371 -7.084 3.025 1.00 93.38 103 ALA A CA 1
ATOM 843 C C . ALA A 1 103 ? 13.746 -7.166 1.622 1.00 93.38 103 ALA A C 1
ATOM 845 O O . ALA A 1 103 ? 13.990 -8.137 0.905 1.00 93.38 103 ALA A O 1
ATOM 846 N N . GLY A 1 104 ? 12.966 -6.164 1.198 1.00 95.44 104 GLY A N 1
ATOM 847 C CA . GLY A 1 104 ? 12.277 -6.202 -0.095 1.00 95.44 104 GLY A CA 1
ATOM 848 C C . GLY A 1 104 ? 11.230 -7.314 -0.158 1.00 95.44 104 GLY A C 1
ATOM 849 O O . GLY A 1 104 ? 11.015 -7.909 -1.219 1.00 95.44 104 GLY A O 1
ATOM 850 N N . GLU A 1 105 ? 10.606 -7.634 0.984 1.00 95.31 105 GLU A N 1
ATOM 851 C CA . GLU A 1 105 ? 9.573 -8.668 1.069 1.00 95.31 105 GLU A CA 1
ATOM 852 C C . GLU A 1 105 ? 8.501 -8.475 -0.003 1.00 95.31 105 GLU A C 1
ATOM 854 O O . GLU A 1 105 ? 8.255 -7.367 -0.464 1.00 95.31 105 GLU A O 1
ATOM 859 N N . ASN A 1 106 ? 7.870 -9.562 -0.448 1.00 92.69 106 ASN A N 1
ATOM 860 C CA . ASN A 1 106 ? 6.808 -9.526 -1.462 1.00 92.69 106 ASN A CA 1
ATOM 861 C C . ASN A 1 106 ? 7.195 -8.809 -2.778 1.00 92.69 106 ASN A C 1
ATOM 863 O O . ASN A 1 106 ? 6.321 -8.388 -3.537 1.00 92.69 106 ASN A O 1
ATOM 867 N N . GLY A 1 107 ? 8.494 -8.680 -3.073 1.00 93.38 107 GLY A N 1
ATOM 868 C CA . GLY A 1 107 ? 9.002 -8.055 -4.296 1.00 93.38 107 GLY A CA 1
ATOM 869 C C . GLY A 1 107 ? 9.014 -6.524 -4.274 1.00 93.38 107 GLY A C 1
ATOM 870 O O . GLY A 1 107 ? 9.102 -5.910 -5.341 1.00 93.38 107 GLY A O 1
ATOM 871 N N . TYR A 1 108 ? 8.911 -5.898 -3.096 1.00 95.56 108 TYR A N 1
ATOM 872 C CA . TYR A 1 108 ? 9.157 -4.463 -2.958 1.00 95.56 108 TYR A CA 1
ATOM 873 C C . TYR A 1 108 ? 10.640 -4.131 -3.175 1.00 95.56 108 TYR A C 1
ATOM 875 O O . TYR A 1 108 ? 11.528 -4.961 -3.002 1.00 95.56 108 TYR A O 1
ATOM 883 N N . LEU A 1 109 ? 10.904 -2.887 -3.575 1.00 95.88 109 LEU A N 1
ATOM 884 C CA . LEU A 1 109 ? 12.263 -2.380 -3.733 1.00 95.88 109 LEU A CA 1
ATOM 885 C C . LEU A 1 109 ? 12.865 -2.118 -2.348 1.00 95.88 109 LEU A C 1
ATOM 887 O O . LEU A 1 109 ? 12.405 -1.208 -1.658 1.00 95.88 109 LEU A O 1
ATOM 891 N N . ASN A 1 110 ? 13.882 -2.891 -1.968 1.00 96.94 110 ASN A N 1
ATOM 892 C CA . ASN A 1 110 ? 14.614 -2.644 -0.726 1.00 96.94 110 ASN A CA 1
ATOM 893 C C . ASN A 1 110 ? 15.517 -1.401 -0.830 1.00 96.94 110 ASN A C 1
ATOM 895 O O . ASN A 1 110 ? 15.801 -0.893 -1.922 1.00 96.94 110 ASN A O 1
ATOM 899 N N . ILE A 1 111 ? 15.967 -0.912 0.325 1.00 96.94 111 ILE A N 1
ATOM 900 C CA . ILE A 1 111 ? 16.700 0.347 0.449 1.00 96.94 111 ILE A CA 1
ATOM 901 C C . ILE A 1 111 ? 18.075 0.307 -0.235 1.00 96.94 111 ILE A C 1
ATOM 903 O O . ILE A 1 111 ? 18.465 1.278 -0.885 1.00 96.94 111 ILE A O 1
ATOM 907 N N . ASP A 1 112 ? 18.776 -0.828 -0.191 1.00 96.44 112 ASP A N 1
ATOM 908 C CA . ASP A 1 112 ? 20.078 -0.983 -0.847 1.00 96.44 112 ASP A CA 1
ATOM 909 C C . ASP A 1 112 ? 19.937 -0.907 -2.373 1.00 96.44 112 ASP A C 1
ATOM 911 O O . ASP A 1 112 ? 20.651 -0.158 -3.047 1.00 96.44 112 ASP A O 1
ATOM 915 N N . GLU A 1 113 ? 18.970 -1.636 -2.934 1.00 97.56 113 GLU A N 1
ATOM 916 C CA . GLU A 1 113 ? 18.650 -1.593 -4.360 1.00 97.56 113 GLU A CA 1
ATOM 917 C C . GLU A 1 113 ? 18.159 -0.210 -4.796 1.00 97.56 113 GLU A C 1
ATOM 919 O O . GLU A 1 113 ? 18.465 0.233 -5.906 1.00 97.56 113 GLU A O 1
ATOM 924 N N . TYR A 1 114 ? 17.410 0.489 -3.942 1.00 97.75 114 TYR A N 1
ATOM 925 C CA . TYR A 1 114 ? 16.959 1.852 -4.201 1.00 97.75 114 TYR A CA 1
ATOM 926 C C . TYR A 1 114 ? 18.145 2.803 -4.424 1.00 97.75 114 TYR A C 1
ATOM 928 O O . TYR A 1 114 ? 18.216 3.451 -5.475 1.00 97.75 114 TYR A O 1
ATOM 936 N N . PHE A 1 115 ? 19.123 2.829 -3.513 1.00 97.69 115 PHE A N 1
ATOM 937 C CA . PHE A 1 115 ? 20.319 3.666 -3.666 1.00 97.69 115 PHE A CA 1
ATOM 938 C C . PHE A 1 115 ? 21.201 3.230 -4.843 1.00 97.69 115 PHE A C 1
ATOM 940 O O . PHE A 1 115 ? 21.698 4.075 -5.593 1.00 97.69 115 PHE A O 1
ATOM 947 N N . GLN A 1 116 ? 21.350 1.922 -5.076 1.00 97.50 116 GLN A N 1
ATOM 948 C CA . GLN A 1 116 ? 22.068 1.411 -6.251 1.00 97.50 116 GLN A CA 1
ATOM 949 C C . GLN A 1 116 ? 21.433 1.898 -7.562 1.00 97.50 116 GLN A C 1
ATOM 951 O O . GLN A 1 116 ? 22.144 2.340 -8.470 1.00 97.50 116 GLN A O 1
ATOM 956 N N . ARG A 1 117 ? 20.096 1.876 -7.661 1.00 97.19 117 ARG A N 1
ATOM 957 C CA . ARG A 1 117 ? 19.370 2.370 -8.841 1.00 97.19 117 ARG A CA 1
ATOM 958 C C . ARG A 1 117 ? 19.516 3.877 -9.021 1.00 97.19 117 ARG A C 1
ATOM 960 O O . ARG A 1 117 ? 19.672 4.313 -10.160 1.00 97.19 117 ARG A O 1
ATOM 967 N N . ILE A 1 118 ? 19.496 4.665 -7.943 1.00 97.56 118 ILE A N 1
ATOM 968 C CA . ILE A 1 118 ? 19.736 6.115 -8.024 1.00 97.56 118 ILE A CA 1
ATOM 969 C C . ILE A 1 118 ? 21.120 6.394 -8.606 1.00 97.56 118 ILE A C 1
ATOM 971 O O . ILE A 1 118 ? 21.222 7.153 -9.568 1.00 97.56 118 ILE A O 1
ATOM 975 N N . ASN A 1 119 ? 22.163 5.739 -8.092 1.00 96.94 119 ASN A N 1
ATOM 976 C CA . ASN A 1 119 ? 23.531 5.922 -8.581 1.00 96.94 119 ASN A CA 1
ATOM 977 C C . ASN A 1 119 ? 23.658 5.573 -10.071 1.00 96.94 119 ASN A C 1
ATOM 979 O O . ASN A 1 119 ? 24.147 6.385 -10.858 1.00 96.94 119 ASN A O 1
ATOM 983 N N . ALA A 1 120 ? 23.124 4.420 -10.486 1.00 97.38 120 ALA A N 1
ATOM 984 C CA . ALA A 1 120 ? 23.148 4.003 -11.888 1.00 97.38 120 ALA A CA 1
ATOM 985 C C . ALA A 1 120 ? 22.382 4.971 -12.814 1.00 97.38 120 ALA A C 1
ATOM 987 O O . ALA A 1 120 ? 22.826 5.266 -13.925 1.00 97.38 120 ALA A O 1
ATOM 988 N N . LEU A 1 121 ? 21.229 5.489 -12.373 1.00 97.19 121 LEU A N 1
ATOM 989 C CA . LEU A 1 121 ? 20.431 6.441 -13.153 1.00 97.19 121 LEU A CA 1
ATOM 990 C C . LEU A 1 121 ? 21.058 7.838 -13.193 1.00 97.19 121 LEU A C 1
ATOM 992 O O . LEU A 1 121 ? 20.919 8.537 -14.198 1.00 97.19 121 LEU A O 1
ATOM 996 N N . ARG A 1 122 ? 21.766 8.244 -12.138 1.00 97.19 122 ARG A N 1
ATOM 997 C CA . ARG A 1 122 ? 22.475 9.526 -12.058 1.00 97.19 122 ARG A CA 1
ATOM 998 C C . ARG A 1 122 ? 23.589 9.623 -13.090 1.00 97.19 122 ARG A C 1
ATOM 1000 O O . ARG A 1 122 ? 23.698 10.655 -13.748 1.00 97.19 122 ARG A O 1
ATOM 1007 N N . GLU A 1 123 ? 24.338 8.541 -13.302 1.00 96.06 123 GLU A N 1
ATOM 1008 C CA . GLU A 1 123 ? 25.354 8.454 -14.361 1.00 96.06 123 GLU A CA 1
ATOM 1009 C C . GLU A 1 123 ? 24.748 8.614 -15.764 1.00 96.06 123 GLU A C 1
ATOM 1011 O O . GLU A 1 123 ? 25.307 9.303 -16.618 1.00 96.06 123 GLU A O 1
ATOM 1016 N N . GLN A 1 124 ? 23.572 8.024 -16.000 1.00 97.00 124 GLN A N 1
ATOM 1017 C CA . GLN A 1 124 ? 22.871 8.098 -17.290 1.00 97.00 124 GLN A CA 1
ATOM 1018 C C . GLN A 1 124 ? 22.172 9.447 -17.515 1.00 97.00 124 GLN A C 1
ATOM 1020 O O . GLN A 1 124 ? 21.953 9.870 -18.655 1.00 97.00 124 GLN A O 1
ATOM 1025 N N . HIS A 1 125 ? 21.799 10.132 -16.435 1.00 96.81 125 HIS A N 1
ATOM 1026 C CA . HIS A 1 125 ? 20.993 11.349 -16.457 1.00 96.81 125 HIS A CA 1
ATOM 1027 C C . HIS A 1 125 ? 21.554 12.428 -15.510 1.00 96.81 125 HIS A C 1
ATOM 1029 O O . HIS A 1 125 ? 20.869 12.852 -14.568 1.00 96.81 125 HIS A O 1
ATOM 1035 N N . PRO A 1 126 ? 22.772 12.940 -15.771 1.00 94.56 126 PRO A N 1
ATOM 1036 C CA . PRO A 1 126 ? 23.442 13.896 -14.883 1.00 94.56 126 PRO A CA 1
ATOM 1037 C C . PRO A 1 126 ? 22.716 15.247 -14.793 1.00 94.56 126 PRO A C 1
ATOM 1039 O O . PRO A 1 126 ? 22.853 15.985 -13.824 1.00 94.56 126 PRO A O 1
ATOM 1042 N N . ASN A 1 127 ? 21.876 15.576 -15.777 1.00 97.69 127 ASN A N 1
ATOM 1043 C CA . ASN A 1 127 ? 21.077 16.802 -15.788 1.00 97.69 127 ASN A CA 1
ATOM 1044 C C . ASN A 1 127 ? 19.915 16.808 -14.773 1.00 97.69 127 ASN A C 1
ATOM 1046 O O . ASN A 1 127 ? 19.271 17.842 -14.603 1.00 97.69 127 ASN A O 1
ATOM 1050 N N . LYS A 1 128 ? 19.626 15.679 -14.111 1.00 97.44 128 LYS A N 1
ATOM 1051 C CA . LYS A 1 128 ? 18.567 15.540 -13.094 1.00 97.44 128 LYS A CA 1
ATOM 1052 C C . LYS A 1 128 ? 19.098 15.564 -11.656 1.00 97.44 128 LYS A C 1
ATOM 1054 O O . LYS A 1 128 ? 18.395 15.152 -10.745 1.00 97.44 128 LYS A O 1
ATOM 1059 N N . GLU A 1 129 ? 20.296 16.100 -11.442 1.00 96.38 129 GLU A N 1
ATOM 1060 C CA . GLU A 1 129 ? 21.004 16.138 -10.153 1.00 96.38 129 GLU A CA 1
ATOM 1061 C C . GLU A 1 129 ? 20.133 16.498 -8.936 1.00 96.38 129 GLU A C 1
ATOM 1063 O O . GLU A 1 129 ? 20.154 15.801 -7.926 1.00 96.38 129 GLU A O 1
ATOM 1068 N N . LYS A 1 130 ? 19.293 17.535 -9.048 1.00 97.81 130 LYS A N 1
ATOM 1069 C CA . LYS A 1 130 ? 18.387 17.937 -7.961 1.00 97.81 130 LYS A CA 1
ATOM 1070 C C . LYS A 1 130 ? 17.394 16.834 -7.570 1.00 97.81 130 LYS A C 1
ATOM 1072 O O . LYS A 1 130 ? 17.093 16.686 -6.392 1.00 97.81 130 LYS A O 1
ATOM 1077 N N . LEU A 1 131 ? 16.874 16.084 -8.543 1.00 98.06 131 LEU A N 1
ATOM 1078 C CA . LEU A 1 131 ? 15.959 14.969 -8.287 1.00 98.06 131 LEU A CA 1
ATOM 1079 C C . LEU A 1 131 ? 16.683 13.829 -7.566 1.00 98.06 131 LEU A C 1
ATOM 1081 O O . LEU A 1 131 ? 16.125 13.258 -6.637 1.00 98.06 131 LEU A O 1
ATOM 1085 N N . TRP A 1 132 ? 17.919 13.520 -7.964 1.00 97.56 132 TRP A N 1
ATOM 1086 C CA . TRP A 1 132 ? 18.714 12.466 -7.331 1.00 97.56 132 TRP A CA 1
ATOM 1087 C C . TRP A 1 132 ? 18.998 12.785 -5.868 1.00 97.56 132 TRP A C 1
ATOM 1089 O O . TRP A 1 132 ? 18.700 11.960 -5.014 1.00 97.56 132 TRP A O 1
ATOM 1099 N N . GLN A 1 133 ? 19.410 14.019 -5.569 1.00 97.12 133 GLN A N 1
ATOM 1100 C CA . GLN A 1 133 ? 19.595 14.480 -4.190 1.00 97.12 133 GLN A CA 1
ATOM 1101 C C . GLN A 1 133 ? 18.302 14.392 -3.364 1.00 97.12 133 GLN A C 1
ATOM 1103 O O . GLN A 1 133 ? 18.330 13.983 -2.210 1.00 97.12 133 GLN A O 1
ATOM 1108 N N . GLN A 1 134 ? 17.149 14.749 -3.943 1.00 98.06 134 GLN A N 1
ATOM 1109 C CA . GLN A 1 134 ? 15.860 14.636 -3.248 1.00 98.06 134 GLN A CA 1
ATOM 1110 C C . GLN A 1 134 ? 15.487 13.182 -2.939 1.00 98.06 134 GLN A C 1
ATOM 1112 O O . GLN A 1 134 ? 14.957 12.904 -1.866 1.00 98.06 134 GLN A O 1
ATOM 1117 N N . LEU A 1 135 ? 15.758 12.266 -3.868 1.00 97.81 135 LEU A N 1
ATOM 1118 C CA . LEU A 1 135 ? 15.511 10.840 -3.678 1.00 97.81 135 LEU A CA 1
ATOM 1119 C C . LEU A 1 135 ? 16.475 10.222 -2.654 1.00 97.81 135 LEU A C 1
ATOM 1121 O O . LEU A 1 135 ? 16.040 9.373 -1.879 1.00 97.81 135 LEU A O 1
ATOM 1125 N N . GLU A 1 136 ? 17.733 10.669 -2.609 1.00 96.88 136 GLU A N 1
ATOM 1126 C CA . GLU A 1 136 ? 18.715 10.260 -1.594 1.00 96.88 136 GLU A CA 1
ATOM 1127 C C . GLU A 1 136 ? 18.277 10.706 -0.197 1.00 96.88 136 GLU A C 1
ATOM 1129 O O . GLU A 1 136 ? 18.111 9.862 0.678 1.00 96.88 136 GLU A O 1
ATOM 1134 N N . VAL A 1 137 ? 17.963 11.996 -0.022 1.00 97.62 137 VAL A N 1
ATOM 1135 C CA . VAL A 1 137 ? 17.470 12.549 1.255 1.00 97.62 137 VAL A CA 1
ATOM 1136 C C . VAL A 1 137 ? 16.195 11.842 1.722 1.00 97.62 137 VAL A C 1
ATOM 1138 O O . VAL A 1 137 ? 16.014 11.596 2.911 1.00 97.62 137 VAL A O 1
ATOM 1141 N N . TYR A 1 138 ? 15.298 11.493 0.796 1.00 96.62 138 TYR A N 1
ATOM 1142 C CA . TYR A 1 138 ? 14.109 10.717 1.137 1.00 96.62 138 TYR A CA 1
ATOM 1143 C C . TYR A 1 138 ? 14.463 9.304 1.623 1.00 96.62 138 TYR A C 1
ATOM 1145 O O . TYR A 1 138 ? 13.929 8.865 2.637 1.00 96.62 138 TYR A O 1
ATOM 1153 N N . GLY A 1 139 ? 15.382 8.609 0.947 1.00 95.38 139 GLY A N 1
ATOM 1154 C CA . GLY A 1 139 ? 15.849 7.287 1.374 1.00 95.38 139 GLY A CA 1
ATOM 1155 C C . GLY A 1 139 ? 16.535 7.318 2.742 1.00 95.38 139 GLY A C 1
ATOM 1156 O O . GLY A 1 139 ? 16.311 6.434 3.561 1.00 95.38 139 GLY A O 1
ATOM 1157 N N . GLU A 1 140 ? 17.305 8.371 3.022 1.00 94.81 140 GLU A N 1
ATOM 1158 C CA . GLU A 1 140 ? 17.975 8.567 4.311 1.00 94.81 140 GLU A CA 1
ATOM 1159 C C . GLU A 1 140 ? 16.993 8.729 5.479 1.00 94.81 140 GLU A C 1
ATOM 1161 O O . GLU A 1 140 ? 17.337 8.390 6.603 1.00 94.81 140 GLU A O 1
ATOM 1166 N N . SER A 1 141 ? 15.758 9.181 5.225 1.00 93.12 141 SER A N 1
ATOM 1167 C CA . SER A 1 141 ? 14.740 9.361 6.273 1.00 93.12 141 SER A CA 1
ATOM 1168 C C . SER A 1 141 ? 14.202 8.060 6.886 1.00 93.12 141 SER A C 1
ATOM 1170 O O . SER A 1 141 ? 13.442 8.116 7.852 1.00 93.12 141 SER A O 1
ATOM 1172 N N . PHE A 1 142 ? 14.572 6.903 6.329 1.00 86.69 142 PHE A N 1
ATOM 1173 C CA . PHE A 1 142 ? 14.217 5.580 6.853 1.00 86.69 142 PHE A CA 1
ATOM 1174 C C . PHE A 1 142 ? 15.264 5.001 7.823 1.00 86.69 142 PHE A C 1
ATOM 1176 O O . PHE A 1 142 ? 15.033 3.917 8.365 1.00 86.69 142 PHE A O 1
ATOM 1183 N N . PHE A 1 143 ? 16.386 5.701 8.034 1.00 80.75 143 PHE A N 1
ATOM 1184 C CA . PHE A 1 143 ? 17.410 5.392 9.041 1.00 80.75 143 PHE A CA 1
ATOM 1185 C C . PHE A 1 143 ? 17.302 6.339 10.241 1.00 80.75 143 PHE A C 1
ATOM 1187 O O . PHE A 1 143 ? 17.620 5.880 11.362 1.00 80.75 143 PHE A O 1
#

pLDDT: mean 93.94, std 6.26, range [60.91, 98.06]

Radius of gyration: 22.4 Å; Cα contacts (8 Å, |Δi|>4): 79; chains: 1; bounding box: 47×44×62 Å

Nearest PDB structures (foldseek):
  4js4-assembly3_A  TM=8.821E-01  e=2.645E-05  Escherichia coli K-12
  4jrp-assembly3_B  TM=8.407E-01  e=6.202E-05  Escherichia coli K-12
  4hcc-assembly1_A  TM=7.906E-01  e=5.491E-05  Escherichia coli DH5[alpha]
  3c95-assembly1_A  TM=8.632E-01  e=2.515E-04  Escherichia coli
  4hcc-assembly2_B  TM=8.288E-01  e=2.227E-04  Escherichia coli DH5[alpha]

Mean predicted aligned error: 5.12 Å